Protein AF-A0A839TGR4-F1 (afdb_monomer_lite)

Organism: NCBI:txid297318

Secondary structure (DSSP, 8-state):
-HHHHHHHHHHHHHHHHHHHHHHHHHHHHHHHS---S-----EEEEEEESS--GGGTTTEEEEEEEEEEETTEEEEEEEEEE-SS--B-HHHHHHHHHHHHHHHHHTT-EEEEEE-TTT--HHHHHHHHHHHHHHHHHTT-----

Radius of gyration: 23.7 Å; chains: 1; bounding box: 42×60×64 Å

pLDDT: mean 75.65, std 14.17, range [37.25, 91.06]

Foldseek 3Di:
DVVVVVVVVVVVVVVVVVVVVVVVVVVVVVVVPDPDPDPPQWAKAKDKDPDPPPPVVPFWQFFKKWWWADPVGIMMITTTTGDDPHDHHLVVRLVVVLVVLVVRLVVVTTQDIDGPNVRDDDDSSVVSVVVSVVSCVVSVNPDDD

Sequence (145 aa):
MFVYIAFGIGMIIMIGAGVLAWKNSKIIAEQKKQPGPRPIHYTYTVHVTNRLDEAENSRFTPIYRITYEDPQGEMYAYLSRVTGERELKLSEATGIMETKLADVLAKGRLRAASPVMEAVIGEEEKEAVARLDHKLNASGGLVRG

Structure (mmCIF, N/CA/C/O backbone):
data_AF-A0A839TGR4-F1
#
_entry.id   AF-A0A839TGR4-F1
#
loop_
_atom_site.group_PDB
_atom_site.id
_atom_site.type_symbol
_atom_site.label_atom_id
_atom_site.label_alt_id
_atom_site.label_comp_id
_atom_site.label_asym_id
_atom_site.label_entity_id
_atom_site.label_seq_id
_atom_site.pdbx_PDB_ins_code
_atom_site.Cartn_x
_atom_site.Cartn_y
_atom_site.Cartn_z
_atom_site.occupancy
_atom_site.B_iso_or_equiv
_atom_site.auth_seq_id
_atom_site.auth_comp_id
_atom_site.auth_asym_id
_atom_site.auth_atom_id
_atom_site.pdbx_PDB_model_num
ATOM 1 N N . MET A 1 1 ? 16.239 40.232 -48.045 1.00 60.38 1 MET A N 1
ATOM 2 C CA . MET A 1 1 ? 16.761 40.232 -46.657 1.00 60.38 1 MET A CA 1
ATOM 3 C C . MET A 1 1 ? 15.927 39.347 -45.723 1.00 60.38 1 MET A C 1
ATOM 5 O O . MET A 1 1 ? 16.491 38.432 -45.148 1.00 60.38 1 MET A O 1
ATOM 9 N N . PHE A 1 2 ? 14.598 39.513 -45.651 1.00 60.22 2 PHE A N 1
ATOM 10 C CA . PHE A 1 2 ? 13.704 38.699 -44.798 1.00 60.22 2 PHE A CA 1
ATOM 11 C C . PHE A 1 2 ? 13.732 37.178 -45.049 1.00 60.22 2 PHE A C 1
ATOM 13 O O . PHE A 1 2 ? 13.675 36.405 -44.101 1.00 60.22 2 PHE A O 1
ATOM 20 N N . VAL A 1 3 ? 13.888 36.740 -46.303 1.00 67.06 3 VAL A N 1
ATOM 21 C CA . VAL A 1 3 ? 13.937 35.307 -46.663 1.00 67.06 3 VAL A CA 1
ATOM 22 C C . VAL A 1 3 ? 15.160 34.599 -46.062 1.00 67.06 3 VAL A C 1
ATOM 24 O O . VAL A 1 3 ? 15.046 33.484 -45.565 1.00 67.06 3 VAL A O 1
ATOM 27 N N . TYR A 1 4 ? 16.316 35.269 -46.022 1.00 73.25 4 TYR A N 1
ATOM 28 C CA . TYR A 1 4 ? 17.536 34.721 -45.417 1.00 73.25 4 TYR A CA 1
ATOM 29 C C . TYR A 1 4 ? 17.428 34.623 -43.889 1.00 73.25 4 TYR A C 1
ATOM 31 O O . TYR A 1 4 ? 17.928 33.673 -43.294 1.00 73.25 4 TYR A O 1
ATOM 39 N N . ILE A 1 5 ? 16.716 35.567 -43.264 1.00 73.38 5 ILE A N 1
ATOM 40 C CA . ILE A 1 5 ? 16.443 35.557 -41.821 1.00 73.38 5 ILE A CA 1
ATOM 41 C C . ILE A 1 5 ? 15.496 34.400 -41.469 1.00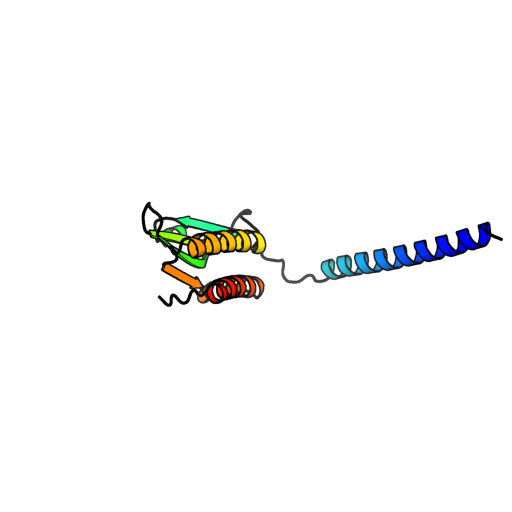 73.38 5 ILE A C 1
ATOM 43 O O . ILE A 1 5 ? 15.764 33.654 -40.530 1.00 73.38 5 ILE A O 1
ATOM 47 N N . ALA A 1 6 ? 14.436 34.192 -42.257 1.00 72.56 6 ALA A N 1
ATOM 48 C CA . ALA A 1 6 ? 13.507 33.077 -42.064 1.00 72.56 6 ALA A CA 1
ATOM 49 C C . ALA A 1 6 ? 14.193 31.708 -42.226 1.00 72.56 6 ALA A C 1
ATOM 51 O O . ALA A 1 6 ? 13.957 30.801 -41.428 1.00 72.56 6 ALA A O 1
ATOM 52 N N . PHE A 1 7 ? 15.092 31.575 -43.208 1.00 75.75 7 PHE A N 1
ATOM 53 C CA . PHE A 1 7 ? 15.871 30.352 -43.411 1.00 75.75 7 PHE A CA 1
ATOM 54 C C . PHE A 1 7 ? 16.828 30.077 -42.240 1.00 75.75 7 PHE A C 1
ATOM 56 O O . PHE A 1 7 ? 16.899 28.950 -41.749 1.00 75.75 7 PHE A O 1
ATOM 63 N N . GLY A 1 8 ? 17.503 31.116 -41.734 1.00 77.88 8 GLY A N 1
ATOM 64 C CA . GLY A 1 8 ? 18.381 31.005 -40.567 1.00 77.88 8 GLY A CA 1
ATOM 65 C C . GLY A 1 8 ? 17.639 30.553 -39.306 1.00 77.88 8 GLY A C 1
ATOM 66 O O . GLY A 1 8 ? 18.094 29.642 -38.616 1.00 77.88 8 GLY A O 1
ATOM 67 N N . ILE A 1 9 ? 16.460 31.124 -39.038 1.00 76.25 9 ILE A N 1
ATOM 68 C CA . ILE A 1 9 ? 15.629 30.739 -37.885 1.00 76.25 9 ILE A CA 1
ATOM 69 C C . ILE A 1 9 ? 15.125 29.296 -38.031 1.00 76.25 9 ILE A C 1
ATOM 71 O O . ILE A 1 9 ? 15.203 28.519 -37.078 1.00 76.25 9 ILE A O 1
ATOM 75 N N . GLY A 1 10 ? 14.668 28.905 -39.226 1.00 71.62 10 GLY A N 1
ATOM 76 C CA . GLY A 1 10 ? 14.206 27.538 -39.488 1.00 71.62 10 GLY A CA 1
ATOM 77 C C . GLY A 1 10 ? 15.295 26.485 -39.262 1.00 71.62 10 GLY A C 1
ATOM 78 O O . GLY A 1 10 ? 15.035 25.433 -38.674 1.00 71.62 10 GLY A O 1
ATOM 79 N N . MET A 1 11 ? 16.534 26.792 -39.652 1.00 78.12 11 MET A N 1
ATOM 80 C CA . MET A 1 11 ? 17.672 25.894 -39.458 1.00 78.12 11 MET A CA 1
ATOM 81 C C . MET A 1 11 ? 18.018 25.710 -37.969 1.00 78.12 11 MET A C 1
ATOM 83 O O . MET A 1 11 ? 18.287 24.588 -37.539 1.00 78.12 11 MET A O 1
ATOM 87 N N . ILE A 1 12 ? 17.931 26.772 -37.161 1.00 76.44 12 ILE A N 1
ATOM 88 C CA . ILE A 1 12 ? 18.168 26.703 -35.707 1.00 76.44 12 ILE A CA 1
ATOM 89 C C . ILE A 1 12 ? 17.110 25.830 -35.013 1.00 76.44 12 ILE A C 1
ATOM 91 O O . ILE A 1 12 ? 17.454 25.011 -34.157 1.00 76.44 12 ILE A O 1
ATOM 95 N N . ILE A 1 13 ? 15.838 25.945 -35.410 1.00 79.50 13 ILE A N 1
ATOM 96 C CA . ILE A 1 13 ? 14.744 25.141 -34.840 1.00 79.50 13 ILE A CA 1
ATOM 97 C C . ILE A 1 13 ? 14.933 23.650 -35.161 1.00 79.50 13 ILE A C 1
ATOM 99 O O . ILE A 1 13 ? 14.786 22.811 -34.269 1.00 79.50 13 ILE A O 1
ATOM 103 N N . MET A 1 14 ? 15.315 23.309 -36.397 1.00 75.81 14 MET A N 1
ATOM 104 C CA . MET A 1 14 ? 15.578 21.914 -36.780 1.00 75.81 14 MET A CA 1
ATOM 105 C C . MET A 1 14 ? 16.744 21.299 -36.000 1.00 75.81 14 MET A C 1
ATOM 107 O O . MET A 1 14 ? 16.638 20.161 -35.539 1.00 75.81 14 MET A O 1
ATOM 111 N N . ILE A 1 15 ? 17.829 22.052 -35.796 1.00 78.56 15 ILE A N 1
ATOM 112 C CA . ILE A 1 15 ? 18.972 21.586 -34.999 1.00 78.56 15 ILE A CA 1
ATOM 113 C C . ILE A 1 15 ? 18.541 21.346 -33.544 1.00 78.56 15 ILE A C 1
ATOM 115 O O . ILE A 1 15 ? 18.851 20.295 -32.979 1.00 78.56 15 ILE A O 1
ATOM 119 N N . GLY A 1 16 ? 17.771 22.266 -32.953 1.00 76.38 16 GLY A N 1
ATOM 120 C CA . GLY A 1 16 ? 17.249 22.115 -31.591 1.00 76.38 16 GLY A CA 1
ATOM 121 C C . GLY A 1 16 ? 16.366 20.873 -31.420 1.00 76.38 16 GLY A C 1
ATOM 122 O O . GLY A 1 16 ? 16.571 20.087 -30.490 1.00 76.38 16 GLY A O 1
ATOM 123 N N . ALA A 1 17 ? 15.432 20.648 -32.348 1.00 73.94 17 ALA A N 1
ATOM 124 C CA . ALA A 1 17 ? 14.555 19.478 -32.333 1.00 73.94 17 ALA A CA 1
ATOM 125 C C . ALA A 1 17 ? 15.331 18.160 -32.515 1.00 73.94 17 ALA A C 1
ATOM 127 O O . ALA A 1 17 ? 15.065 17.186 -31.807 1.00 73.94 17 ALA A O 1
ATOM 128 N N . GLY A 1 18 ? 16.335 18.139 -33.399 1.00 71.12 18 GLY A N 1
ATOM 129 C CA . GLY A 1 18 ? 17.204 16.977 -33.609 1.00 71.12 18 GLY A CA 1
ATOM 130 C C . GLY A 1 18 ? 18.012 16.601 -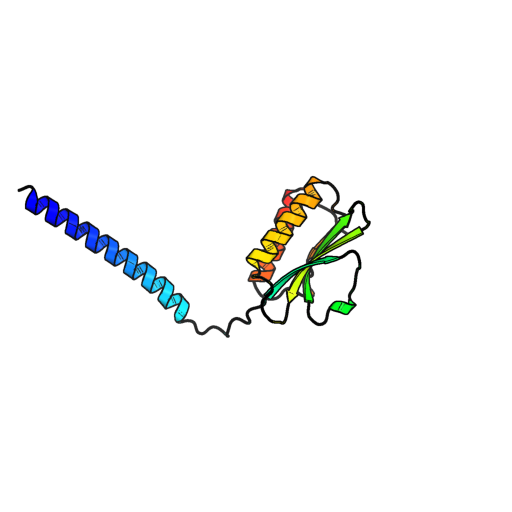32.363 1.00 71.12 18 GLY A C 1
ATOM 131 O O . GLY A 1 18 ? 18.087 15.424 -32.008 1.00 71.12 18 GLY A O 1
ATOM 132 N N . VAL A 1 19 ? 18.554 17.591 -31.644 1.00 75.25 19 VAL A N 1
ATOM 133 C CA . VAL A 1 19 ? 19.304 17.362 -30.394 1.00 75.25 19 VAL A CA 1
ATOM 134 C C . VAL A 1 19 ? 18.398 16.814 -29.284 1.00 75.25 19 VAL A C 1
ATOM 136 O O . VAL A 1 19 ? 18.802 15.896 -28.565 1.00 75.25 19 VAL A O 1
ATOM 139 N N . LEU A 1 20 ? 17.169 17.325 -29.154 1.00 65.25 20 LEU A N 1
ATOM 140 C CA . LEU A 1 20 ? 16.192 16.822 -28.179 1.00 65.25 20 LEU A CA 1
ATOM 141 C C . LEU A 1 20 ? 15.745 15.390 -28.502 1.00 65.25 20 LEU A C 1
ATOM 143 O O . LEU A 1 20 ? 15.731 14.536 -27.614 1.00 65.25 20 LEU A O 1
ATOM 147 N N . ALA A 1 21 ? 15.449 15.099 -29.771 1.00 70.94 21 ALA A N 1
ATOM 148 C CA . ALA A 1 21 ? 15.079 13.757 -30.216 1.00 70.94 21 ALA A CA 1
ATOM 149 C C . ALA A 1 21 ? 16.225 12.749 -30.025 1.00 70.94 21 ALA A C 1
ATOM 151 O O . ALA A 1 21 ? 15.984 11.611 -29.613 1.00 70.94 21 ALA A O 1
ATOM 152 N N . TRP A 1 22 ? 17.474 13.168 -30.259 1.00 71.06 22 TRP A N 1
ATOM 153 C CA . TRP A 1 22 ? 18.650 12.331 -30.028 1.00 71.06 22 TRP A CA 1
ATOM 154 C C . TRP A 1 22 ? 18.873 12.045 -28.540 1.00 71.06 22 TRP A C 1
ATOM 156 O O . TRP A 1 22 ? 19.098 10.893 -28.173 1.00 71.06 22 TRP A O 1
ATOM 166 N N . LYS A 1 23 ? 18.733 13.050 -27.663 1.00 67.19 23 LYS A N 1
ATOM 167 C CA . LYS A 1 23 ? 18.807 12.849 -26.205 1.00 67.19 23 LYS A CA 1
ATOM 168 C C . LYS A 1 23 ? 17.706 11.919 -25.694 1.00 67.19 23 LYS A C 1
ATOM 170 O O . LYS A 1 23 ? 18.012 10.978 -24.967 1.00 67.19 23 LYS A O 1
ATOM 175 N N . ASN A 1 24 ? 16.461 12.122 -26.123 1.00 61.69 24 ASN A N 1
ATOM 176 C CA . ASN A 1 24 ? 15.348 11.252 -25.738 1.00 61.69 24 ASN A CA 1
ATOM 177 C C . ASN A 1 24 ? 15.553 9.817 -26.243 1.00 61.69 24 ASN A C 1
ATOM 179 O O . ASN A 1 24 ? 15.359 8.863 -25.493 1.00 61.69 24 ASN A O 1
ATOM 183 N N . SER A 1 25 ? 16.032 9.650 -27.478 1.00 58.44 25 SER A N 1
ATOM 184 C CA . SER A 1 25 ? 16.344 8.327 -28.032 1.00 58.44 25 SER A CA 1
ATOM 185 C C . SER A 1 25 ? 17.504 7.651 -27.300 1.00 58.44 25 SER A C 1
ATOM 187 O O . SER A 1 25 ? 17.465 6.442 -27.088 1.00 58.44 25 SER A O 1
ATOM 189 N N . LYS A 1 26 ? 18.519 8.416 -26.874 1.00 63.03 26 LYS A N 1
ATOM 190 C CA . LYS A 1 26 ? 19.662 7.902 -26.111 1.00 63.03 26 LYS A CA 1
ATOM 191 C C . LYS A 1 26 ? 19.249 7.439 -24.713 1.00 63.03 26 LYS A C 1
ATOM 193 O O . LYS A 1 26 ? 19.639 6.345 -24.330 1.00 63.03 26 LYS A O 1
ATOM 198 N N . ILE A 1 27 ? 18.391 8.188 -24.015 1.00 57.00 27 ILE A N 1
ATOM 199 C CA . ILE A 1 27 ? 17.832 7.788 -22.709 1.00 57.00 27 ILE A CA 1
ATOM 200 C C . ILE A 1 27 ? 17.033 6.478 -22.839 1.00 57.00 27 ILE A C 1
ATOM 202 O O . ILE A 1 27 ? 17.231 5.547 -22.061 1.00 57.00 27 ILE A O 1
ATOM 206 N N . ILE A 1 28 ? 16.186 6.359 -23.868 1.00 55.22 28 ILE A N 1
ATOM 207 C CA . ILE A 1 28 ? 15.392 5.143 -24.125 1.00 55.22 28 ILE A CA 1
ATOM 208 C C . ILE A 1 28 ? 16.288 3.960 -24.549 1.00 55.22 28 ILE A C 1
ATOM 210 O O . ILE A 1 28 ? 16.009 2.810 -24.210 1.00 55.22 28 ILE A O 1
ATOM 214 N N . ALA A 1 29 ? 17.379 4.210 -25.279 1.00 56.75 29 ALA A N 1
ATOM 215 C CA . ALA A 1 29 ? 18.330 3.175 -25.694 1.00 56.75 29 ALA A CA 1
ATOM 216 C C . ALA A 1 29 ? 19.250 2.711 -24.551 1.00 56.75 29 ALA A C 1
ATOM 218 O O . ALA A 1 29 ? 19.594 1.530 -24.491 1.00 56.75 29 ALA A O 1
ATOM 219 N N . GLU A 1 30 ? 19.622 3.607 -23.636 1.00 54.62 30 GLU A N 1
ATOM 220 C CA . GLU A 1 30 ? 20.380 3.276 -22.423 1.00 54.62 30 GLU A CA 1
ATOM 221 C C . GLU A 1 30 ? 19.534 2.438 -21.456 1.00 54.62 30 GLU A C 1
ATOM 223 O O . GLU A 1 30 ? 20.034 1.443 -20.932 1.00 54.62 30 GLU A O 1
ATOM 228 N N . GLN A 1 31 ? 18.229 2.720 -21.340 1.00 52.03 31 GLN A N 1
ATOM 229 C CA . GLN A 1 31 ? 17.282 1.860 -20.613 1.00 52.03 31 GLN A CA 1
ATOM 230 C C . GLN A 1 31 ? 17.158 0.445 -21.209 1.00 52.03 31 GLN A C 1
ATOM 232 O O . GLN A 1 31 ? 16.894 -0.506 -20.481 1.00 52.03 31 GLN A O 1
ATOM 237 N N . LYS A 1 32 ? 17.382 0.268 -22.519 1.00 52.31 32 LYS A N 1
ATOM 238 C CA . LYS A 1 32 ? 17.333 -1.052 -23.180 1.00 52.31 32 LYS A CA 1
ATOM 239 C C . LYS A 1 32 ? 18.638 -1.853 -23.093 1.00 52.31 32 LYS A C 1
ATOM 241 O O . LYS A 1 32 ? 18.621 -3.047 -23.384 1.00 52.31 32 LYS A O 1
ATOM 246 N N . LYS A 1 33 ? 19.766 -1.223 -22.746 1.00 47.59 33 LYS A N 1
ATOM 247 C CA . LYS A 1 33 ? 21.107 -1.841 -22.790 1.00 47.59 33 LYS A CA 1
ATOM 248 C C . LYS A 1 33 ? 21.622 -2.380 -21.459 1.00 47.59 33 LYS A C 1
ATOM 250 O O . LYS A 1 33 ? 22.700 -2.965 -21.452 1.00 47.59 33 LYS A O 1
ATOM 255 N N . GLN A 1 34 ? 20.883 -2.235 -20.365 1.00 45.00 34 GLN A N 1
ATOM 256 C CA . GLN A 1 34 ? 21.168 -2.989 -19.148 1.00 45.00 34 GLN A CA 1
ATOM 257 C C . GLN A 1 34 ? 20.351 -4.288 -19.175 1.00 45.00 34 GLN A C 1
ATOM 259 O O . GLN A 1 34 ? 19.169 -4.256 -18.835 1.00 45.00 34 GLN A O 1
ATOM 264 N N . PRO A 1 35 ? 20.929 -5.447 -19.554 1.00 44.94 35 PRO A N 1
ATOM 265 C CA . PRO A 1 35 ? 20.344 -6.730 -19.208 1.00 44.94 35 PRO A CA 1
ATOM 266 C C . PRO A 1 35 ? 20.598 -6.951 -17.713 1.00 44.94 35 PRO A C 1
ATOM 268 O O . PRO A 1 35 ? 21.423 -7.770 -17.314 1.00 44.94 35 PRO A O 1
ATOM 271 N N . GLY A 1 36 ? 19.920 -6.162 -16.877 1.00 46.03 36 GLY A N 1
ATOM 272 C CA . GLY A 1 36 ? 19.715 -6.527 -15.485 1.00 46.03 36 GLY A CA 1
ATOM 273 C C . GLY A 1 36 ? 18.972 -7.866 -15.431 1.00 46.03 36 GLY A C 1
ATOM 274 O O . GLY A 1 36 ? 18.336 -8.248 -16.425 1.00 46.03 36 GLY A O 1
ATOM 275 N N . PRO A 1 37 ? 19.067 -8.615 -14.318 1.00 45.00 37 PRO A N 1
ATOM 276 C CA . PRO A 1 37 ? 18.317 -9.856 -14.152 1.00 45.00 37 PRO A CA 1
ATOM 277 C C . PRO A 1 37 ? 16.867 -9.590 -14.557 1.00 45.00 37 PRO A C 1
ATOM 279 O O . PRO A 1 37 ? 16.301 -8.582 -14.135 1.00 45.00 37 PRO A O 1
ATOM 282 N N . ARG A 1 38 ? 16.327 -10.432 -15.457 1.00 44.47 38 ARG A N 1
ATOM 283 C CA . ARG A 1 38 ? 14.959 -10.316 -15.989 1.00 44.47 38 ARG A CA 1
ATOM 284 C C . ARG A 1 38 ? 14.056 -9.841 -14.853 1.00 44.47 38 ARG A C 1
ATOM 286 O O . ARG A 1 38 ? 14.057 -10.532 -13.831 1.00 44.47 38 ARG A O 1
ATOM 293 N N . PRO A 1 39 ? 13.349 -8.701 -14.978 1.00 46.78 39 PRO A N 1
ATOM 294 C CA . PRO A 1 39 ? 12.472 -8.266 -13.911 1.00 46.78 39 PRO A CA 1
ATOM 295 C C . PRO A 1 39 ? 11.496 -9.411 -13.704 1.00 46.78 39 PRO A C 1
ATOM 297 O O . PRO A 1 39 ? 10.732 -9.767 -14.605 1.00 46.78 39 PRO A O 1
ATOM 300 N N . ILE A 1 40 ? 11.591 -10.060 -12.548 1.00 51.75 40 ILE A N 1
ATOM 301 C CA . ILE A 1 40 ? 10.510 -10.900 -12.077 1.00 51.75 40 ILE A CA 1
ATOM 302 C C . ILE A 1 40 ? 9.379 -9.890 -11.951 1.00 51.75 40 ILE A C 1
ATOM 304 O O . ILE A 1 40 ? 9.417 -9.020 -11.084 1.00 51.75 40 ILE A O 1
ATOM 308 N N . HIS A 1 41 ? 8.483 -9.874 -12.937 1.00 55.28 41 HIS A N 1
ATOM 309 C CA . HIS A 1 41 ? 7.359 -8.958 -12.955 1.00 55.28 41 HIS A CA 1
ATOM 310 C C . HIS A 1 41 ? 6.412 -9.441 -11.871 1.00 55.28 41 HIS A C 1
ATOM 312 O O . HIS A 1 41 ? 5.484 -10.201 -12.131 1.00 55.28 41 HIS A O 1
ATOM 318 N N . TYR A 1 42 ? 6.715 -9.046 -10.640 1.00 65.50 42 TYR A N 1
ATOM 319 C CA . TYR A 1 42 ? 5.830 -9.241 -9.522 1.00 65.50 42 TYR A CA 1
ATOM 320 C C . TYR A 1 42 ? 4.552 -8.475 -9.824 1.00 65.50 42 TYR A C 1
ATOM 322 O O . TYR A 1 42 ? 4.562 -7.299 -10.197 1.00 65.50 42 TYR A O 1
ATOM 330 N N . THR A 1 43 ? 3.451 -9.195 -9.736 1.00 81.69 43 THR A N 1
ATOM 331 C CA . THR A 1 43 ? 2.111 -8.642 -9.826 1.00 81.69 43 THR A CA 1
ATOM 332 C C . THR A 1 43 ? 1.604 -8.387 -8.429 1.00 81.69 43 THR A C 1
ATOM 334 O O . THR A 1 43 ? 1.961 -9.105 -7.503 1.00 81.69 43 THR A O 1
ATOM 337 N N . TYR A 1 44 ? 0.806 -7.346 -8.267 1.00 85.56 44 TYR A N 1
ATOM 338 C CA . TYR A 1 44 ? 0.324 -6.907 -6.966 1.00 85.56 44 TYR A CA 1
ATOM 339 C C . TYR A 1 44 ? -1.191 -6.826 -6.975 1.00 85.56 44 TYR A C 1
ATOM 341 O O . TYR A 1 44 ? -1.798 -6.671 -8.027 1.00 85.56 44 TYR A O 1
ATOM 349 N N . THR A 1 45 ? -1.810 -6.911 -5.810 1.00 88.44 45 THR A N 1
ATOM 350 C CA . THR A 1 45 ? -3.256 -6.758 -5.671 1.00 88.44 45 THR A CA 1
ATOM 351 C C . THR A 1 45 ? -3.592 -6.125 -4.331 1.00 88.44 45 THR A C 1
ATOM 353 O O . THR A 1 45 ? -2.792 -6.176 -3.390 1.00 88.44 45 THR A O 1
ATOM 356 N N . VAL A 1 46 ? -4.777 -5.525 -4.248 1.00 86.44 46 VAL A N 1
ATOM 357 C CA . VAL A 1 46 ? -5.358 -5.084 -2.980 1.00 86.44 46 VAL A CA 1
ATOM 358 C C . VAL A 1 46 ? -6.556 -5.969 -2.695 1.00 86.44 46 VAL A C 1
ATOM 360 O O . VAL A 1 46 ? -7.587 -5.856 -3.353 1.00 86.44 46 VAL A O 1
ATOM 363 N N . HIS A 1 47 ? -6.409 -6.847 -1.712 1.00 85.06 47 HIS A N 1
ATOM 364 C CA . HIS A 1 47 ? -7.468 -7.752 -1.294 1.00 85.06 47 HIS A CA 1
ATOM 365 C C . HIS A 1 47 ? -8.161 -7.207 -0.046 1.00 85.06 47 HIS A C 1
ATOM 367 O O . HIS A 1 47 ? -7.491 -6.742 0.876 1.00 85.06 47 HIS A O 1
ATOM 373 N N . VAL A 1 48 ? -9.493 -7.255 -0.012 1.00 85.88 48 VAL A N 1
ATOM 374 C CA . VAL A 1 48 ? -10.305 -6.809 1.124 1.00 85.88 48 VAL A CA 1
ATOM 375 C C . VAL A 1 48 ? -11.162 -7.973 1.593 1.00 85.88 48 VAL A C 1
ATOM 377 O O . VAL A 1 48 ? -11.904 -8.543 0.799 1.00 85.88 48 VAL A O 1
ATOM 380 N N . THR A 1 49 ? -11.087 -8.308 2.876 1.00 83.00 49 THR A N 1
ATOM 381 C CA . THR A 1 49 ? -11.776 -9.472 3.444 1.00 83.00 49 THR A CA 1
ATOM 382 C C . THR A 1 49 ? -12.243 -9.204 4.871 1.00 83.00 49 THR A C 1
ATOM 384 O O . THR A 1 49 ? -11.671 -8.375 5.576 1.00 83.00 49 THR A O 1
ATOM 387 N N . ASN A 1 50 ? -13.291 -9.910 5.292 1.00 79.44 50 ASN A N 1
ATOM 388 C CA . ASN A 1 50 ? -13.795 -9.940 6.668 1.00 79.44 50 ASN A CA 1
ATOM 389 C C . ASN A 1 50 ? -13.238 -11.126 7.477 1.00 79.44 50 ASN A C 1
ATOM 391 O O . ASN A 1 50 ? -13.641 -11.343 8.619 1.00 79.44 50 ASN A O 1
ATOM 395 N N . ARG A 1 51 ? -12.347 -11.927 6.881 1.00 71.62 51 ARG A N 1
ATOM 396 C CA . ARG A 1 51 ? -11.683 -13.060 7.526 1.00 71.62 51 ARG A CA 1
ATOM 397 C C . ARG A 1 51 ? -10.182 -12.868 7.499 1.00 71.62 51 ARG A C 1
ATOM 399 O O . ARG A 1 51 ? -9.611 -12.526 6.467 1.00 71.62 51 ARG A O 1
ATOM 406 N N . LEU A 1 52 ? -9.547 -13.164 8.626 1.00 64.81 52 LEU A N 1
ATOM 407 C CA . LEU A 1 52 ? -8.100 -13.291 8.737 1.00 64.81 52 LEU A CA 1
ATOM 408 C C . LEU A 1 52 ? -7.669 -14.645 8.134 1.00 64.81 52 LEU A C 1
ATOM 410 O O . LEU A 1 52 ? -7.134 -15.502 8.829 1.00 64.81 52 LEU A O 1
ATOM 414 N N . ASP A 1 53 ? -8.014 -14.906 6.871 1.00 57.25 53 ASP A N 1
ATOM 415 C CA . ASP A 1 53 ? -7.740 -16.199 6.241 1.00 57.25 53 ASP A CA 1
ATOM 416 C C . ASP A 1 53 ? -6.263 -16.274 5.830 1.00 57.25 53 ASP A C 1
ATOM 418 O O . ASP A 1 53 ? -5.863 -15.899 4.731 1.00 57.25 53 ASP A O 1
ATOM 422 N N . GLU A 1 54 ? -5.435 -16.812 6.728 1.00 55.12 54 GLU A N 1
ATOM 423 C CA . GLU A 1 54 ? -4.056 -17.227 6.438 1.00 55.12 54 GLU A CA 1
ATOM 424 C C . GLU A 1 54 ? -3.991 -18.401 5.438 1.00 55.12 54 GLU A C 1
ATOM 426 O O . GLU A 1 54 ? -2.911 -18.766 4.984 1.00 55.12 54 GLU A O 1
ATOM 431 N N . ALA A 1 55 ? -5.122 -19.014 5.073 1.00 48.81 55 ALA A N 1
ATOM 432 C CA . ALA A 1 55 ? -5.173 -20.208 4.226 1.00 48.81 55 ALA A CA 1
ATOM 433 C C . ALA A 1 55 ? -5.137 -19.922 2.706 1.00 48.81 55 ALA A C 1
ATOM 435 O O . ALA A 1 55 ? -4.801 -20.819 1.932 1.00 48.81 55 ALA A O 1
ATOM 436 N N . GLU A 1 56 ? -5.390 -18.685 2.254 1.00 51.97 56 GLU A N 1
ATOM 437 C CA . GLU A 1 56 ? -5.185 -18.272 0.846 1.00 51.97 56 GLU A CA 1
ATOM 438 C C . GLU A 1 56 ? -3.708 -17.927 0.519 1.00 51.97 56 GLU A C 1
ATOM 440 O O . GLU A 1 56 ? -3.362 -17.614 -0.624 1.00 51.97 56 GLU A O 1
ATOM 445 N N . ASN A 1 57 ? -2.803 -18.063 1.500 1.00 53.97 57 ASN A N 1
ATOM 446 C CA . ASN A 1 57 ? -1.402 -17.605 1.483 1.00 53.97 57 ASN A CA 1
ATOM 447 C C . ASN A 1 57 ? -0.469 -18.223 0.432 1.00 53.97 57 ASN A C 1
ATOM 449 O O . ASN A 1 57 ? 0.654 -17.751 0.273 1.00 53.97 57 ASN A O 1
ATOM 453 N N . SER A 1 58 ? -0.854 -19.282 -0.283 1.00 60.41 58 SER A N 1
ATOM 454 C CA . SER A 1 58 ? 0.091 -19.885 -1.241 1.00 60.41 58 SER A CA 1
ATOM 455 C C . SER A 1 58 ? 0.345 -18.999 -2.467 1.00 60.41 58 SER A C 1
ATOM 457 O O . SER A 1 58 ? 1.388 -19.128 -3.107 1.00 60.41 58 SER A O 1
ATOM 459 N N . ARG A 1 59 ? -0.590 -18.095 -2.796 1.00 70.25 59 ARG A N 1
ATOM 460 C CA . ARG A 1 59 ? -0.500 -17.211 -3.973 1.00 70.25 59 ARG A CA 1
ATOM 461 C C . ARG A 1 59 ? -0.340 -15.734 -3.641 1.00 70.25 59 ARG A C 1
ATOM 463 O O . ARG A 1 59 ? 0.192 -15.012 -4.483 1.00 70.25 59 ARG A O 1
ATOM 470 N N . PHE A 1 60 ? -0.772 -15.311 -2.455 1.00 79.69 60 PHE A N 1
ATOM 471 C CA . PHE A 1 60 ? -0.750 -13.923 -2.007 1.00 79.69 60 PHE A CA 1
ATOM 472 C C . PHE A 1 60 ? 0.256 -13.762 -0.871 1.00 79.69 60 PHE A C 1
ATOM 474 O O . PHE A 1 60 ? 0.151 -14.409 0.163 1.00 79.69 60 PHE A O 1
ATOM 481 N N . THR A 1 61 ? 1.234 -12.887 -1.064 1.00 85.81 61 THR A N 1
ATOM 482 C CA . THR A 1 61 ? 2.233 -12.529 -0.060 1.00 85.81 61 THR A CA 1
ATOM 483 C C . THR A 1 61 ? 1.963 -11.094 0.393 1.00 85.81 61 THR A C 1
ATOM 485 O O . THR A 1 61 ? 2.301 -10.160 -0.340 1.00 85.81 61 THR A O 1
ATOM 488 N N . PRO A 1 62 ? 1.316 -10.879 1.550 1.00 86.75 62 PRO A N 1
ATOM 489 C CA . PRO A 1 62 ? 0.979 -9.540 2.019 1.00 86.75 62 PRO A CA 1
ATOM 490 C C . PRO A 1 62 ? 2.246 -8.764 2.385 1.00 86.75 62 PRO A C 1
ATOM 492 O O . PRO A 1 62 ? 3.081 -9.257 3.134 1.00 86.75 62 PRO A O 1
ATOM 495 N N . ILE A 1 63 ? 2.368 -7.537 1.880 1.00 89.56 63 ILE A N 1
ATOM 496 C CA . ILE A 1 63 ? 3.466 -6.605 2.194 1.00 89.56 63 ILE A CA 1
ATOM 497 C C . ILE A 1 63 ? 2.995 -5.438 3.074 1.00 89.56 63 ILE A C 1
ATOM 499 O O . ILE A 1 63 ? 3.789 -4.840 3.799 1.00 89.56 63 ILE A O 1
ATOM 503 N N . TYR A 1 64 ? 1.692 -5.139 3.069 1.00 88.19 64 TYR A N 1
ATOM 504 C CA . TYR A 1 64 ? 1.082 -4.134 3.938 1.00 88.19 64 TYR A CA 1
ATOM 505 C C . TYR A 1 64 ? -0.341 -4.534 4.317 1.00 88.19 64 TYR A C 1
ATOM 507 O O . TYR A 1 64 ? -1.093 -5.017 3.468 1.00 88.19 64 TYR A O 1
ATOM 515 N N . ARG A 1 65 ? -0.735 -4.291 5.568 1.00 90.31 65 ARG A N 1
ATOM 516 C CA . ARG A 1 65 ? -2.073 -4.605 6.082 1.00 90.31 65 ARG A CA 1
ATOM 517 C C . ARG A 1 65 ? -2.674 -3.399 6.785 1.00 90.31 65 ARG A C 1
ATOM 519 O O . ARG A 1 65 ? -1.997 -2.744 7.573 1.00 90.31 65 ARG A O 1
ATOM 526 N N . ILE A 1 66 ? -3.965 -3.174 6.568 1.00 90.19 66 ILE A N 1
ATOM 527 C CA . ILE A 1 66 ? -4.787 -2.301 7.408 1.00 90.19 66 ILE A CA 1
ATOM 528 C C . ILE A 1 66 ? -5.989 -3.071 7.949 1.00 90.19 66 ILE A C 1
ATOM 530 O O . ILE A 1 66 ? -6.575 -3.895 7.248 1.00 90.19 66 ILE A O 1
ATOM 534 N N . THR A 1 67 ? -6.363 -2.759 9.181 1.00 89.62 67 THR A N 1
ATOM 535 C CA . THR A 1 67 ? -7.550 -3.264 9.869 1.00 89.62 67 THR A CA 1
ATOM 536 C C . THR A 1 67 ? -8.460 -2.086 10.168 1.00 89.62 67 THR A C 1
ATOM 538 O O . THR A 1 67 ? -7.998 -1.049 10.658 1.00 89.62 67 THR A O 1
ATOM 541 N N . TYR A 1 68 ? -9.746 -2.215 9.864 1.00 89.25 68 TYR A N 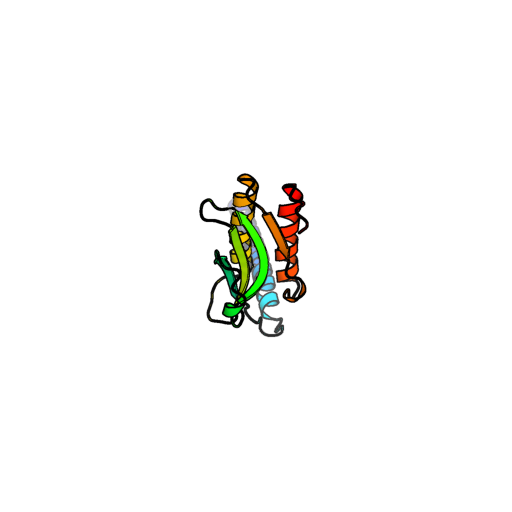1
ATOM 542 C CA . TYR A 1 68 ? -10.712 -1.140 10.037 1.00 89.25 68 TYR A CA 1
ATOM 543 C C . TYR A 1 68 ? -12.105 -1.656 10.370 1.00 89.25 68 TYR A C 1
ATOM 545 O O . TYR A 1 68 ? -12.461 -2.782 10.042 1.00 89.25 68 TYR A O 1
ATOM 553 N N . GLU A 1 69 ? -12.907 -0.810 11.007 1.00 88.25 69 GLU A N 1
ATOM 554 C CA . GLU A 1 69 ? -14.318 -1.108 11.247 1.00 88.25 69 GLU A CA 1
ATOM 555 C C . GLU A 1 69 ? -15.170 -0.696 10.050 1.00 88.25 69 GLU A C 1
ATOM 557 O O . GLU A 1 69 ? -15.077 0.422 9.546 1.00 88.25 69 GLU A O 1
ATOM 562 N N . ASP A 1 70 ? -16.041 -1.588 9.602 1.00 87.12 70 ASP A N 1
ATOM 563 C CA . ASP A 1 70 ? -17.123 -1.307 8.664 1.00 87.12 70 ASP A CA 1
ATOM 564 C C . ASP A 1 70 ? -18.457 -1.595 9.389 1.00 87.12 70 ASP A C 1
ATOM 566 O O . ASP A 1 70 ? -18.479 -2.416 10.305 1.00 87.12 70 ASP A O 1
ATOM 570 N N . PRO A 1 71 ? -19.596 -0.967 9.046 1.00 80.00 71 PRO A N 1
ATOM 571 C CA . PRO A 1 71 ? -20.922 -1.369 9.524 1.00 80.00 71 PRO A CA 1
ATOM 572 C C . PRO A 1 71 ? -21.233 -2.877 9.485 1.00 80.00 71 PRO A C 1
ATOM 574 O O . PRO A 1 71 ? -22.140 -3.315 10.186 1.00 80.00 71 PRO A O 1
ATOM 577 N N . GLN A 1 72 ? -20.513 -3.667 8.681 1.00 77.38 72 GLN A N 1
ATOM 578 C CA . GLN A 1 72 ? -20.649 -5.127 8.606 1.00 77.38 72 GLN A CA 1
ATOM 579 C C . GLN A 1 72 ? -19.735 -5.905 9.573 1.00 77.38 72 GLN A C 1
ATOM 581 O O . GLN A 1 72 ? -19.880 -7.121 9.683 1.00 77.38 72 GLN A O 1
ATOM 586 N N . GLY A 1 73 ? -18.819 -5.233 10.275 1.00 83.44 73 GLY A N 1
ATOM 587 C CA . GLY A 1 73 ? -17.849 -5.841 11.185 1.00 83.44 73 GLY A CA 1
ATOM 588 C C . GLY A 1 73 ? -16.417 -5.365 10.938 1.00 83.44 73 GLY A C 1
ATOM 589 O O . GLY A 1 73 ? -16.170 -4.412 10.199 1.00 83.44 73 GLY A O 1
ATOM 590 N N . GLU A 1 74 ? -15.462 -6.032 11.581 1.00 87.75 74 GLU A N 1
ATOM 591 C CA . GLU A 1 74 ? -14.042 -5.786 11.341 1.00 87.75 74 GLU A CA 1
ATOM 592 C C . GLU A 1 74 ? -13.644 -6.288 9.947 1.00 87.75 74 GLU A C 1
ATOM 594 O O . GLU A 1 74 ? -13.977 -7.403 9.540 1.00 87.75 74 GLU A O 1
ATOM 599 N N . MET A 1 75 ? -12.944 -5.434 9.211 1.00 88.62 75 MET A N 1
ATOM 600 C CA . MET A 1 75 ? -12.492 -5.676 7.851 1.00 88.62 75 MET A CA 1
ATOM 601 C C . MET A 1 75 ? -10.984 -5.483 7.769 1.00 88.62 75 MET A C 1
ATOM 603 O O . MET A 1 75 ? -10.397 -4.608 8.410 1.00 88.62 75 MET A O 1
ATOM 607 N N . TYR A 1 76 ? -10.367 -6.262 6.897 1.00 88.31 76 TYR A N 1
ATOM 608 C CA . TYR A 1 76 ? -8.946 -6.213 6.615 1.00 88.31 76 TYR A CA 1
ATOM 609 C C . TYR A 1 76 ? -8.747 -5.851 5.149 1.00 88.31 76 TYR A C 1
ATOM 611 O O . TYR A 1 76 ? -9.462 -6.343 4.275 1.00 88.31 76 TYR A O 1
ATOM 619 N N . ALA A 1 77 ? -7.777 -4.988 4.868 1.00 88.25 77 ALA A N 1
ATOM 620 C CA . ALA A 1 77 ? -7.276 -4.797 3.516 1.00 88.25 77 ALA A CA 1
ATOM 621 C C . ALA A 1 77 ? -5.777 -5.087 3.479 1.00 88.25 77 ALA A C 1
ATOM 623 O O . ALA A 1 77 ? -5.032 -4.680 4.373 1.00 88.25 77 ALA A O 1
ATOM 624 N N . TYR A 1 78 ? -5.348 -5.780 2.431 1.00 89.56 78 TYR A N 1
ATOM 625 C CA . TYR A 1 78 ? -3.983 -6.245 2.245 1.00 89.56 78 TYR A CA 1
ATOM 626 C C . TYR A 1 78 ? -3.467 -5.785 0.893 1.00 89.56 78 TYR A C 1
ATOM 628 O O . TYR A 1 78 ? -4.060 -6.107 -0.136 1.00 89.56 78 TYR A O 1
ATOM 636 N N . LEU A 1 79 ? -2.330 -5.098 0.887 1.00 89.81 79 LEU A N 1
ATOM 637 C CA . LEU A 1 79 ? -1.508 -4.970 -0.307 1.00 89.81 79 LEU A CA 1
ATOM 638 C C . LEU A 1 79 ? -0.644 -6.226 -0.388 1.00 89.81 79 LEU A C 1
ATOM 640 O O . LEU A 1 79 ? 0.172 -6.457 0.506 1.00 89.81 79 LEU A O 1
ATOM 644 N N . SER A 1 80 ? -0.834 -7.029 -1.430 1.00 88.00 80 SER A N 1
ATOM 645 C CA . SER A 1 80 ? -0.174 -8.329 -1.566 1.00 88.00 80 SER A CA 1
ATOM 646 C C . SER A 1 80 ? 0.549 -8.459 -2.893 1.00 88.00 80 SER A C 1
ATOM 648 O O . SER A 1 80 ? 0.052 -8.025 -3.931 1.00 88.00 80 SER A O 1
ATOM 650 N N . ARG A 1 81 ? 1.712 -9.105 -2.855 1.00 87.88 81 ARG A N 1
ATOM 651 C CA . ARG A 1 81 ? 2.404 -9.621 -4.031 1.00 87.88 81 ARG A CA 1
ATOM 652 C C . ARG A 1 81 ? 1.762 -10.942 -4.442 1.00 87.88 81 ARG A C 1
ATOM 654 O O . ARG A 1 81 ? 1.489 -11.789 -3.600 1.00 87.88 81 ARG A O 1
ATOM 661 N N . VAL A 1 82 ? 1.541 -11.123 -5.732 1.00 84.38 82 VAL A N 1
ATOM 662 C CA . VAL A 1 82 ? 0.856 -12.270 -6.321 1.00 84.38 82 VAL A CA 1
ATOM 663 C C . VAL A 1 82 ? 1.795 -12.980 -7.276 1.00 84.38 82 VAL A C 1
ATOM 665 O O . VAL A 1 82 ? 2.414 -12.345 -8.134 1.00 84.38 82 VAL A O 1
ATOM 668 N N . THR A 1 83 ? 1.870 -14.302 -7.151 1.00 73.38 83 THR A N 1
ATOM 669 C CA . THR A 1 83 ? 2.615 -15.154 -8.087 1.00 73.38 83 THR A CA 1
ATOM 670 C C . THR A 1 83 ? 1.639 -15.723 -9.124 1.00 73.38 83 THR A C 1
ATOM 672 O O . THR A 1 83 ? 0.967 -16.716 -8.851 1.00 73.38 83 THR A O 1
ATOM 675 N N . GLY A 1 84 ? 1.503 -15.088 -10.298 1.00 66.75 84 GLY A N 1
ATOM 676 C CA . GLY A 1 84 ? 0.536 -15.512 -11.326 1.00 66.75 84 GLY A CA 1
ATOM 677 C C . GLY A 1 84 ? 0.377 -14.552 -12.516 1.00 66.75 84 GLY A C 1
ATOM 678 O O . GLY A 1 84 ? 1.149 -13.607 -12.676 1.00 66.75 84 GLY A O 1
ATOM 679 N N . GLU A 1 85 ? -0.613 -14.805 -13.382 1.00 57.59 85 GLU A N 1
ATOM 680 C CA . GLU A 1 85 ? -0.916 -13.942 -14.533 1.00 57.59 85 GLU A CA 1
ATOM 681 C C . GLU A 1 85 ? -1.632 -12.655 -14.098 1.00 57.59 85 GLU A C 1
ATOM 683 O O . GLU A 1 85 ? -2.815 -12.665 -13.787 1.00 57.59 85 GLU A O 1
ATOM 688 N N . ARG A 1 86 ? -0.873 -11.549 -14.119 1.00 61.28 86 ARG A N 1
ATOM 689 C CA . ARG A 1 86 ? -1.310 -10.138 -14.131 1.00 61.28 86 ARG A CA 1
ATOM 690 C C . ARG A 1 86 ? -2.513 -9.778 -13.264 1.00 61.28 86 ARG A C 1
ATOM 692 O O . ARG A 1 86 ? -3.628 -9.691 -13.760 1.00 61.28 86 ARG A O 1
ATOM 699 N N . GLU A 1 87 ? -2.218 -9.347 -12.038 1.00 68.62 87 GLU A N 1
ATOM 700 C CA . GLU A 1 87 ? -3.184 -8.590 -11.237 1.00 68.62 87 GLU A CA 1
ATOM 701 C C . GLU A 1 87 ? -2.933 -7.068 -11.344 1.00 68.62 87 GLU A C 1
ATOM 703 O O . GLU A 1 87 ? -3.611 -6.442 -12.143 1.00 68.62 87 GLU A O 1
ATOM 708 N N . LEU A 1 88 ? -1.938 -6.417 -10.743 1.00 79.12 88 LEU A N 1
ATOM 709 C CA . LEU A 1 88 ? -1.663 -4.975 -10.975 1.00 79.12 88 LEU A CA 1
ATOM 710 C C . LEU A 1 88 ? -0.163 -4.659 -10.906 1.00 79.12 88 LEU A C 1
ATOM 712 O O . LEU A 1 88 ? 0.623 -5.453 -10.381 1.00 79.12 88 LEU A O 1
ATOM 716 N N . LYS A 1 89 ? 0.261 -3.485 -11.397 1.00 86.88 89 LYS A N 1
ATOM 717 C CA . LYS A 1 89 ? 1.593 -2.948 -11.055 1.00 86.88 89 LYS A CA 1
ATOM 718 C C . LYS A 1 89 ? 1.614 -2.502 -9.591 1.00 86.88 89 LYS A C 1
ATOM 720 O O . LYS A 1 89 ? 0.593 -2.066 -9.062 1.00 86.88 89 LYS A O 1
ATOM 725 N N . LEU A 1 90 ? 2.793 -2.511 -8.961 1.00 86.44 90 LEU A N 1
ATOM 726 C CA . LEU A 1 90 ? 2.956 -2.052 -7.575 1.00 86.44 90 LEU A CA 1
ATOM 727 C C . LEU A 1 90 ? 2.412 -0.636 -7.369 1.00 86.44 90 LEU A C 1
ATOM 729 O O . LEU A 1 90 ? 1.710 -0.382 -6.397 1.00 86.44 90 LEU A O 1
ATOM 733 N N . SER A 1 91 ? 2.695 0.281 -8.295 1.00 84.38 91 SER A N 1
ATOM 734 C CA . SER A 1 91 ? 2.232 1.670 -8.214 1.00 84.38 91 SER A CA 1
ATOM 735 C C . SER A 1 91 ? 0.706 1.798 -8.240 1.00 84.38 91 SER A C 1
ATOM 737 O O . SER A 1 91 ? 0.149 2.614 -7.509 1.00 84.38 91 SER A O 1
ATOM 739 N N . GLU A 1 92 ? 0.030 0.979 -9.047 1.00 86.31 92 GLU A N 1
ATOM 740 C CA . GLU A 1 92 ? -1.431 0.946 -9.158 1.00 86.31 92 GLU A CA 1
ATOM 741 C C . GLU A 1 92 ? -2.052 0.372 -7.882 1.00 86.31 92 GLU A C 1
ATOM 743 O O . GLU A 1 92 ? -2.919 1.004 -7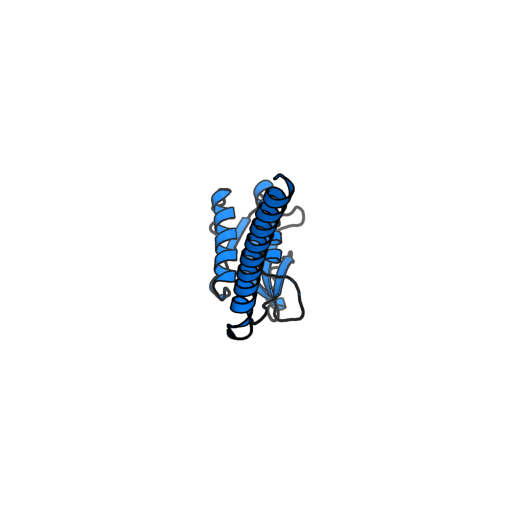.279 1.00 86.31 92 GLU A O 1
ATOM 748 N N . ALA A 1 93 ? -1.550 -0.775 -7.413 1.00 89.00 93 ALA A N 1
ATOM 749 C CA . ALA A 1 93 ? -2.015 -1.402 -6.179 1.00 89.00 93 ALA A CA 1
ATOM 750 C C . ALA A 1 93 ? -1.765 -0.505 -4.951 1.00 89.00 93 ALA A C 1
ATOM 752 O O . ALA A 1 93 ? -2.648 -0.330 -4.111 1.00 89.00 93 ALA A O 1
ATOM 753 N N . THR A 1 94 ? -0.604 0.151 -4.885 1.00 90.00 94 THR A N 1
ATOM 754 C CA . THR A 1 94 ? -0.287 1.131 -3.834 1.00 90.00 94 THR A CA 1
ATOM 755 C C . THR A 1 94 ? -1.251 2.314 -3.879 1.00 90.00 94 THR A C 1
ATOM 757 O O . THR A 1 94 ? -1.765 2.712 -2.840 1.00 90.00 94 THR A O 1
ATOM 760 N N . GLY A 1 95 ? -1.568 2.847 -5.065 1.00 87.88 95 GLY A N 1
ATOM 761 C CA . GLY A 1 95 ? -2.539 3.937 -5.218 1.00 87.88 95 GLY A CA 1
ATOM 762 C C . GLY A 1 95 ? -3.958 3.566 -4.758 1.00 87.88 95 GLY A C 1
ATOM 763 O O . GLY A 1 95 ? -4.647 4.377 -4.129 1.00 87.88 95 GLY A O 1
ATOM 764 N N . ILE A 1 96 ? -4.387 2.326 -5.005 1.00 89.75 96 ILE A N 1
ATOM 765 C CA . ILE A 1 96 ? -5.669 1.808 -4.502 1.00 89.75 96 ILE A CA 1
ATOM 766 C C . ILE A 1 96 ? -5.638 1.720 -2.972 1.00 89.75 96 ILE A C 1
ATOM 768 O O . ILE A 1 96 ? -6.541 2.230 -2.302 1.00 89.75 96 ILE A O 1
ATOM 772 N N . MET A 1 97 ? -4.577 1.133 -2.412 1.00 91.06 97 MET A N 1
ATOM 773 C CA . MET A 1 97 ? -4.406 0.994 -0.965 1.00 91.06 97 MET A CA 1
ATOM 774 C C . MET A 1 97 ? -4.357 2.355 -0.263 1.00 91.06 97 MET A C 1
ATOM 776 O O . MET A 1 97 ? -4.981 2.555 0.774 1.00 91.06 97 MET A O 1
ATOM 780 N N . GLU A 1 98 ? -3.683 3.329 -0.866 1.00 91.00 98 GLU A N 1
ATOM 781 C CA . GLU A 1 98 ? -3.618 4.706 -0.388 1.00 91.00 98 GLU A CA 1
ATOM 782 C C . GLU A 1 98 ? -4.970 5.410 -0.352 1.00 91.00 98 GLU A C 1
ATOM 784 O O . GLU A 1 98 ? -5.214 6.223 0.544 1.00 91.00 98 GLU A O 1
ATOM 789 N N . THR A 1 99 ? -5.806 5.162 -1.359 1.00 89.06 99 THR A N 1
ATOM 790 C CA . THR A 1 99 ? -7.170 5.694 -1.425 1.00 89.06 99 THR A CA 1
ATOM 791 C C . THR A 1 99 ? -8.019 5.073 -0.327 1.00 89.06 99 THR A C 1
ATOM 793 O O . THR A 1 99 ? -8.719 5.786 0.390 1.00 89.06 99 THR A O 1
ATOM 796 N N . LYS A 1 100 ? -7.905 3.753 -0.139 1.00 89.56 100 LYS A N 1
ATOM 797 C CA . LYS A 1 100 ? -8.620 3.035 0.917 1.00 89.56 100 LYS A CA 1
ATOM 798 C C . LYS A 1 100 ? -8.183 3.490 2.310 1.00 89.56 100 LYS A C 1
ATOM 800 O O . LYS A 1 100 ? -9.039 3.755 3.147 1.00 89.56 100 LYS A O 1
ATOM 805 N N . LEU A 1 101 ? -6.880 3.640 2.543 1.00 89.31 101 LEU A N 1
ATOM 806 C CA . LEU A 1 101 ? -6.332 4.155 3.796 1.00 89.31 101 LEU A CA 1
ATOM 807 C C . LEU A 1 101 ? -6.852 5.569 4.088 1.00 89.31 101 LEU A C 1
ATOM 809 O O . LEU A 1 101 ? -7.309 5.829 5.196 1.00 89.31 101 LEU A O 1
ATOM 813 N N . ALA A 1 102 ? -6.845 6.462 3.093 1.00 88.25 102 ALA A N 1
ATOM 814 C CA . ALA A 1 102 ? -7.372 7.817 3.250 1.00 88.25 102 ALA A CA 1
ATOM 815 C C . ALA A 1 102 ? -8.880 7.833 3.558 1.00 88.25 102 ALA A C 1
ATOM 817 O O . ALA A 1 102 ? -9.307 8.573 4.440 1.00 88.25 102 ALA A O 1
ATOM 818 N N . ASP A 1 103 ? -9.677 7.001 2.881 1.00 88.94 103 ASP A N 1
ATOM 819 C CA . ASP A 1 103 ? -11.121 6.875 3.130 1.00 88.94 103 ASP A CA 1
ATOM 820 C C . ASP A 1 103 ? -11.418 6.379 4.555 1.00 88.94 103 ASP A C 1
ATOM 822 O O . ASP A 1 103 ? -12.256 6.937 5.264 1.00 88.94 103 ASP A O 1
ATOM 826 N N . VAL A 1 104 ? -10.692 5.353 5.001 1.00 89.06 104 VAL A N 1
ATOM 827 C CA . VAL A 1 104 ? -10.845 4.776 6.341 1.00 89.06 104 VAL A CA 1
ATOM 828 C C . VAL A 1 104 ? -10.404 5.762 7.431 1.00 89.06 104 VAL A C 1
ATOM 830 O O . VAL A 1 104 ? -11.086 5.888 8.453 1.00 89.06 104 VAL A O 1
ATOM 833 N N . LEU A 1 105 ? -9.301 6.485 7.210 1.00 87.88 105 LEU A N 1
ATOM 834 C CA . LEU A 1 105 ? -8.817 7.536 8.109 1.00 87.88 105 LEU A CA 1
ATOM 835 C C . LEU A 1 105 ? -9.808 8.699 8.204 1.00 87.88 105 LEU A C 1
ATOM 837 O O . LEU A 1 105 ? -10.149 9.113 9.309 1.00 87.88 105 LEU A O 1
ATOM 841 N N . ALA A 1 106 ? -10.327 9.180 7.070 1.00 86.56 106 ALA A N 1
ATOM 842 C CA . ALA A 1 106 ? -11.311 10.263 7.035 1.00 86.56 106 ALA A CA 1
ATOM 843 C C . ALA A 1 106 ? -12.601 9.907 7.793 1.00 86.56 106 ALA A C 1
ATOM 845 O O . ALA A 1 106 ? -13.246 10.776 8.375 1.00 86.56 106 ALA A O 1
ATOM 846 N N . LYS A 1 107 ? -12.963 8.619 7.816 1.00 87.06 107 LYS A N 1
ATOM 847 C CA . LYS A 1 107 ? -14.117 8.099 8.561 1.00 87.06 107 LYS A CA 1
ATOM 848 C C . LYS A 1 107 ? -13.818 7.803 10.036 1.00 87.06 107 LYS A C 1
ATOM 850 O O . LYS A 1 107 ? -14.745 7.438 10.754 1.00 87.06 107 LYS A O 1
ATOM 855 N N . GLY A 1 108 ? -12.564 7.914 10.483 1.00 84.56 108 GLY A N 1
ATOM 856 C CA . GLY A 1 108 ? -12.152 7.569 11.848 1.00 84.56 108 GLY A CA 1
ATOM 857 C C . GLY A 1 108 ? -12.308 6.082 12.178 1.00 84.56 108 GLY A C 1
ATOM 858 O O . GLY A 1 108 ? -12.505 5.727 13.335 1.00 84.56 108 GLY A O 1
ATOM 859 N N . ARG A 1 109 ? -12.272 5.211 11.161 1.00 87.50 109 ARG A N 1
ATOM 860 C CA . ARG A 1 109 ? -12.553 3.770 11.298 1.00 87.50 109 ARG A CA 1
ATOM 861 C C . ARG A 1 109 ? -11.300 2.900 11.306 1.00 87.50 109 ARG A C 1
ATOM 863 O O . ARG A 1 109 ? -11.409 1.680 11.393 1.00 87.50 109 ARG A O 1
ATOM 870 N N . LEU A 1 110 ? -10.117 3.502 11.181 1.00 87.75 110 LEU A N 1
ATOM 871 C CA . LEU A 1 110 ? -8.859 2.763 11.183 1.00 87.75 110 LEU A CA 1
ATOM 872 C C . LEU A 1 110 ? -8.593 2.203 12.583 1.00 87.75 110 LEU A C 1
ATOM 874 O O . LEU A 1 110 ? -8.512 2.960 13.548 1.00 87.75 110 LEU A O 1
ATOM 878 N N . ARG A 1 111 ? -8.430 0.883 12.677 1.00 86.38 111 ARG A N 1
ATOM 879 C CA . ARG A 1 111 ? -8.055 0.191 13.915 1.00 86.38 111 ARG A CA 1
ATOM 880 C C . ARG A 1 111 ? -6.564 -0.081 13.981 1.00 86.38 111 ARG A C 1
ATOM 882 O O . ARG A 1 111 ? -5.971 0.132 15.024 1.00 86.38 111 ARG A O 1
ATOM 889 N N . ALA A 1 112 ? -5.959 -0.529 12.888 1.00 85.12 112 ALA A N 1
ATOM 890 C CA . ALA A 1 112 ? -4.525 -0.779 12.829 1.00 85.12 112 ALA A CA 1
ATOM 891 C C . ALA A 1 112 ? -4.015 -0.645 11.395 1.00 85.12 112 ALA A C 1
ATOM 893 O O . ALA A 1 112 ? -4.752 -0.865 10.434 1.00 85.12 112 ALA A O 1
ATOM 894 N N . ALA A 1 113 ? -2.741 -0.313 11.251 1.00 86.44 113 ALA A N 1
ATOM 895 C CA . ALA A 1 113 ? -2.024 -0.362 9.989 1.00 86.44 113 ALA A CA 1
ATOM 896 C C . ALA A 1 113 ? -0.607 -0.846 10.286 1.00 86.44 113 ALA A C 1
ATOM 898 O O . ALA A 1 113 ? 0.040 -0.337 11.199 1.00 86.44 113 ALA A O 1
ATOM 899 N N . SER A 1 114 ? -0.157 -1.873 9.573 1.00 85.44 114 SER A N 1
ATOM 900 C CA . SER A 1 114 ? 1.124 -2.514 9.850 1.00 85.44 114 SER A CA 1
ATOM 901 C C . SER A 1 114 ? 1.783 -3.001 8.559 1.00 85.44 114 SER A C 1
ATOM 903 O O . SER A 1 114 ? 1.150 -3.773 7.822 1.00 85.44 114 SER A O 1
ATOM 905 N N . PRO A 1 115 ? 3.046 -2.627 8.299 1.00 85.75 115 PRO A N 1
ATOM 906 C CA . PRO A 1 115 ? 3.834 -3.252 7.249 1.00 85.75 115 PRO A CA 1
ATOM 907 C C . PRO A 1 115 ? 4.225 -4.681 7.637 1.00 85.75 115 PRO A C 1
ATOM 909 O O . PRO A 1 115 ? 4.505 -4.968 8.801 1.00 85.75 115 PRO A O 1
ATOM 912 N N . VAL A 1 116 ? 4.289 -5.579 6.653 1.00 84.19 116 VAL A N 1
ATOM 913 C CA . VAL A 1 116 ? 4.771 -6.956 6.843 1.00 84.19 116 VAL A CA 1
ATOM 914 C C . VAL A 1 116 ? 6.216 -7.016 6.354 1.00 84.19 116 VAL A C 1
ATOM 916 O O . VAL A 1 116 ? 6.508 -7.512 5.271 1.00 84.19 116 VAL A O 1
ATOM 919 N N . MET A 1 117 ? 7.131 -6.437 7.137 1.00 78.00 117 MET A N 1
ATOM 920 C CA . MET A 1 117 ? 8.524 -6.206 6.717 1.00 78.00 117 MET A CA 1
ATOM 921 C C . MET A 1 117 ? 9.280 -7.492 6.355 1.00 78.00 117 MET A C 1
ATOM 923 O O . MET A 1 117 ? 10.168 -7.453 5.512 1.00 78.00 117 MET A O 1
ATOM 927 N N . GLU A 1 118 ? 8.905 -8.628 6.946 1.00 78.25 118 GLU A N 1
ATOM 928 C CA . GLU A 1 118 ? 9.465 -9.951 6.630 1.00 78.25 118 GLU A CA 1
ATOM 929 C C . GLU A 1 118 ? 9.161 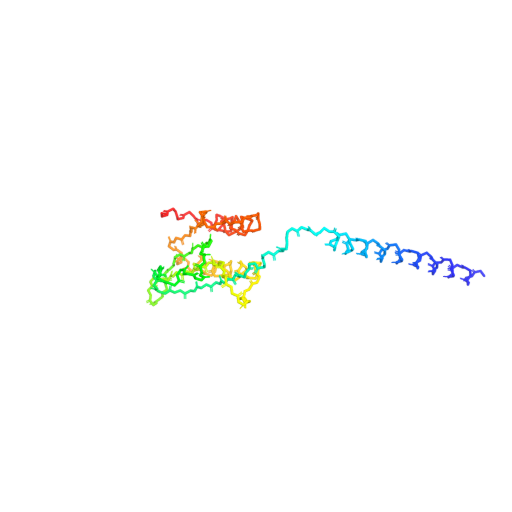-10.397 5.194 1.00 78.25 118 GLU A C 1
ATOM 931 O O . GLU A 1 118 ? 9.915 -11.169 4.604 1.00 78.25 118 GLU A O 1
ATOM 936 N N . ALA A 1 119 ? 8.063 -9.897 4.625 1.00 79.38 119 ALA A N 1
ATOM 937 C CA . ALA A 1 119 ? 7.620 -10.231 3.286 1.00 79.38 119 ALA A CA 1
ATOM 938 C C . ALA A 1 119 ? 8.133 -9.251 2.225 1.00 79.38 119 ALA A C 1
ATOM 940 O O . ALA A 1 119 ? 8.159 -9.628 1.059 1.00 79.38 119 ALA A O 1
ATOM 941 N N . VAL A 1 120 ? 8.543 -8.031 2.590 1.00 81.56 120 VAL A N 1
ATOM 942 C CA . VAL A 1 120 ? 8.964 -6.967 1.657 1.00 81.56 120 VAL A CA 1
ATOM 943 C C . VAL A 1 120 ? 10.282 -7.329 0.959 1.00 81.56 120 VAL A C 1
ATOM 945 O O . VAL A 1 120 ? 11.298 -7.566 1.614 1.00 81.56 120 VAL A O 1
ATOM 948 N N . ILE A 1 121 ? 10.294 -7.316 -0.377 1.00 80.56 121 ILE A N 1
ATOM 949 C CA . ILE A 1 121 ? 11.486 -7.565 -1.197 1.00 80.56 121 ILE A CA 1
ATOM 950 C C . ILE A 1 121 ? 11.807 -6.382 -2.113 1.00 80.56 121 ILE A C 1
ATOM 952 O O . ILE A 1 121 ? 10.941 -5.796 -2.756 1.00 80.56 121 ILE A O 1
ATOM 956 N N . GLY A 1 122 ? 13.099 -6.085 -2.238 1.00 81.69 122 GLY A N 1
ATOM 957 C CA . GLY A 1 122 ? 13.590 -5.032 -3.127 1.00 81.69 122 GLY A CA 1
ATOM 958 C C . GLY A 1 122 ? 13.293 -3.612 -2.637 1.00 81.69 122 GLY A C 1
ATOM 959 O O . GLY A 1 122 ? 12.631 -3.399 -1.625 1.00 81.69 122 GLY A O 1
ATOM 960 N N . GLU A 1 123 ? 13.837 -2.626 -3.348 1.00 79.75 123 GLU A N 1
ATOM 961 C CA . GLU A 1 123 ? 13.686 -1.212 -2.980 1.00 79.75 123 GLU A CA 1
ATOM 962 C C . GLU A 1 123 ? 12.308 -0.654 -3.361 1.00 79.75 123 GLU A C 1
ATOM 964 O O . GLU A 1 123 ? 11.746 0.136 -2.611 1.00 79.75 123 GLU A O 1
ATOM 969 N N . GLU A 1 124 ? 11.702 -1.126 -4.455 1.00 82.62 124 GLU A N 1
ATOM 970 C CA . GLU A 1 124 ? 10.390 -0.635 -4.905 1.00 82.62 124 GLU A CA 1
ATOM 971 C C . GLU A 1 124 ? 9.275 -0.900 -3.877 1.00 82.62 124 GLU A C 1
ATOM 973 O O . GLU A 1 124 ? 8.469 -0.016 -3.587 1.00 82.62 124 GLU A O 1
ATOM 978 N N . GLU A 1 125 ? 9.232 -2.098 -3.279 1.00 87.69 125 GLU A N 1
ATOM 979 C CA . GLU A 1 125 ? 8.240 -2.417 -2.243 1.00 87.69 125 GLU A CA 1
ATOM 980 C C . GLU A 1 125 ? 8.504 -1.648 -0.945 1.00 87.69 125 GLU A C 1
ATOM 982 O O . GLU A 1 125 ? 7.557 -1.195 -0.300 1.00 87.69 125 GLU A O 1
ATOM 987 N N . LYS A 1 126 ? 9.778 -1.440 -0.580 1.00 85.44 126 LYS A N 1
ATOM 988 C CA . LYS A 1 126 ? 10.143 -0.614 0.581 1.00 85.44 126 LYS A CA 1
ATOM 989 C C . LYS A 1 126 ? 9.675 0.822 0.408 1.00 85.44 126 LYS A C 1
ATOM 991 O O . LYS A 1 126 ? 9.106 1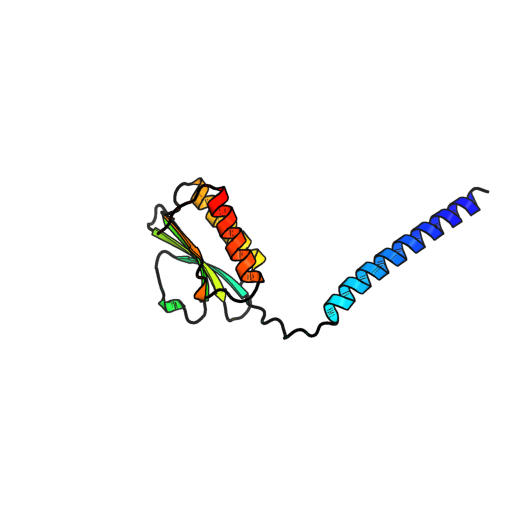.381 1.341 1.00 85.44 126 LYS A O 1
ATOM 996 N N . GLU A 1 127 ? 9.883 1.410 -0.767 1.00 87.00 127 GLU A N 1
ATOM 997 C CA . GLU A 1 127 ? 9.407 2.759 -1.074 1.00 87.00 127 GLU A CA 1
ATOM 998 C C . GLU A 1 127 ? 7.876 2.842 -1.009 1.00 87.00 127 GLU A C 1
ATOM 1000 O O . GLU A 1 127 ? 7.335 3.787 -0.430 1.00 87.00 127 GLU A O 1
ATOM 1005 N N . ALA A 1 128 ? 7.167 1.841 -1.541 1.00 88.19 128 ALA A N 1
ATOM 1006 C CA . ALA A 1 128 ? 5.707 1.781 -1.481 1.00 88.19 128 ALA A CA 1
ATOM 1007 C C . ALA A 1 128 ? 5.181 1.697 -0.037 1.00 88.19 128 ALA A C 1
ATOM 1009 O O . ALA A 1 128 ? 4.274 2.443 0.340 1.00 88.19 128 ALA A O 1
ATOM 1010 N N . VAL A 1 129 ? 5.779 0.833 0.786 1.00 90.38 129 VAL A N 1
ATOM 1011 C CA . VAL A 1 129 ? 5.443 0.692 2.209 1.00 90.38 129 VAL A CA 1
ATOM 1012 C C . VAL A 1 129 ? 5.766 1.971 2.984 1.00 90.38 129 VAL A C 1
ATOM 1014 O O . VAL A 1 129 ? 4.909 2.487 3.701 1.00 90.38 129 VAL A O 1
ATOM 1017 N N . ALA A 1 130 ? 6.956 2.543 2.788 1.00 87.69 130 ALA A N 1
ATOM 1018 C CA . ALA A 1 130 ? 7.360 3.787 3.438 1.00 87.69 130 ALA A CA 1
ATOM 1019 C C . ALA A 1 130 ? 6.428 4.952 3.076 1.00 87.69 130 ALA A C 1
ATOM 1021 O O . ALA A 1 130 ? 6.115 5.793 3.920 1.00 87.69 130 ALA A O 1
ATOM 1022 N N . ARG A 1 131 ? 5.942 4.993 1.832 1.00 87.50 131 ARG A N 1
ATOM 1023 C CA . ARG A 1 131 ? 4.972 5.990 1.374 1.00 87.50 131 ARG A CA 1
ATOM 1024 C C . ARG A 1 131 ? 3.612 5.832 2.068 1.00 87.50 131 ARG A C 1
ATOM 1026 O O . ARG A 1 131 ? 3.029 6.842 2.469 1.00 87.50 131 ARG A O 1
ATOM 1033 N N . LEU A 1 132 ? 3.133 4.600 2.259 1.00 89.06 132 LEU A N 1
ATOM 1034 C CA . LEU A 1 132 ? 1.909 4.313 3.020 1.00 89.06 132 LEU A CA 1
ATOM 1035 C C . LEU A 1 132 ? 2.050 4.720 4.493 1.00 89.06 132 LEU A C 1
ATOM 1037 O O . LEU A 1 132 ? 1.184 5.428 5.014 1.00 89.06 132 LEU A O 1
ATOM 1041 N N . ASP A 1 133 ? 3.167 4.371 5.131 1.00 87.81 133 ASP A N 1
ATOM 1042 C CA . ASP A 1 133 ? 3.445 4.741 6.524 1.00 87.81 133 ASP A CA 1
ATOM 1043 C C . ASP A 1 133 ? 3.604 6.251 6.703 1.00 87.81 133 ASP A C 1
ATOM 1045 O O . ASP A 1 133 ? 3.079 6.832 7.654 1.00 87.81 133 ASP A O 1
ATOM 1049 N N . HIS A 1 134 ? 4.273 6.930 5.771 1.00 86.75 134 HIS A N 1
ATOM 1050 C CA . HIS A 1 134 ? 4.361 8.387 5.792 1.00 86.75 134 HIS A CA 1
ATOM 1051 C C . HIS A 1 134 ? 2.966 9.023 5.726 1.00 86.75 134 HIS A C 1
ATOM 1053 O O . HIS A 1 134 ? 2.679 9.967 6.462 1.00 86.75 134 HIS A O 1
ATOM 1059 N N . LYS A 1 135 ? 2.073 8.497 4.881 1.00 84.69 135 LYS A N 1
ATOM 1060 C CA . LYS A 1 135 ? 0.698 9.000 4.742 1.00 84.69 135 LYS A CA 1
ATOM 1061 C C . LYS A 1 135 ? -0.143 8.753 5.998 1.00 84.69 135 LYS A C 1
ATOM 1063 O O . LYS A 1 135 ? -0.907 9.633 6.402 1.00 84.69 135 LYS A O 1
ATOM 1068 N N . LEU A 1 136 ? 0.026 7.592 6.627 1.00 85.12 136 LEU A N 1
ATOM 1069 C CA . LEU A 1 136 ? -0.580 7.265 7.915 1.00 85.12 136 LEU A CA 1
ATOM 1070 C C . LEU A 1 136 ? -0.126 8.250 9.006 1.00 85.12 136 LEU A C 1
ATOM 1072 O O . LEU A 1 136 ? -0.962 8.868 9.669 1.00 85.12 136 LEU A O 1
ATOM 1076 N N . ASN A 1 137 ? 1.187 8.456 9.132 1.00 83.50 137 ASN A N 1
ATOM 1077 C CA . ASN A 1 137 ? 1.782 9.352 10.125 1.00 83.50 137 ASN A CA 1
ATOM 1078 C C . ASN A 1 137 ? 1.388 10.819 9.897 1.00 83.50 137 ASN A C 1
ATOM 1080 O O . ASN A 1 137 ? 1.043 11.521 10.846 1.00 83.50 137 ASN A O 1
ATOM 1084 N N . ALA A 1 138 ? 1.374 11.276 8.641 1.00 80.50 138 ALA A N 1
ATOM 1085 C CA . ALA A 1 138 ? 0.943 12.627 8.277 1.00 80.50 138 ALA A CA 1
ATOM 1086 C C . ALA A 1 138 ? -0.534 12.889 8.615 1.00 80.50 138 ALA A C 1
ATOM 1088 O O . ALA A 1 138 ? -0.916 14.028 8.871 1.00 80.50 138 ALA A O 1
ATOM 1089 N N . SER A 1 139 ? -1.355 11.838 8.650 1.00 71.31 139 SER A N 1
ATOM 1090 C CA . SER A 1 139 ? -2.777 11.914 9.001 1.00 71.31 139 SER A CA 1
ATOM 1091 C C . SER A 1 139 ? -3.032 11.775 10.511 1.00 71.31 139 SER A C 1
ATOM 1093 O O . SER A 1 139 ? -4.182 11.653 10.925 1.00 71.31 139 SER A O 1
ATOM 1095 N N . GLY A 1 140 ? -1.979 11.772 11.341 1.00 65.81 140 GLY A N 1
ATOM 1096 C CA . GLY A 1 140 ? -2.075 11.633 12.799 1.00 65.81 140 GLY A CA 1
ATOM 1097 C C . GLY A 1 140 ? -2.292 10.196 13.289 1.00 65.81 140 GLY A C 1
ATOM 1098 O O . GLY A 1 140 ? -2.606 9.988 14.460 1.00 65.81 140 GLY A O 1
ATOM 1099 N N . GLY A 1 141 ? -2.134 9.200 12.412 1.00 56.09 141 GLY A N 1
ATOM 1100 C CA . GLY A 1 141 ? -2.401 7.792 12.692 1.00 56.09 141 GLY A CA 1
ATOM 1101 C C . GLY A 1 141 ? -1.280 7.101 13.464 1.00 56.09 141 GLY A C 1
ATOM 1102 O O . GLY A 1 141 ? -0.573 6.270 12.911 1.00 56.09 141 GLY A O 1
ATOM 1103 N N . LEU A 1 142 ? -1.137 7.389 14.756 1.00 50.91 142 LEU A N 1
ATOM 1104 C CA . LEU A 1 142 ? -0.478 6.459 15.675 1.00 50.91 142 LEU A CA 1
ATOM 1105 C C . LEU A 1 142 ? -1.526 5.474 16.192 1.00 50.91 142 LEU A C 1
ATOM 1107 O O . LEU A 1 142 ? -2.181 5.737 17.197 1.00 50.91 142 LEU A O 1
ATOM 1111 N N . VAL A 1 143 ? -1.658 4.319 15.539 1.00 53.28 143 VAL A N 1
ATOM 1112 C CA . VAL A 1 143 ? -2.206 3.138 16.216 1.00 53.28 143 VAL A CA 1
ATOM 1113 C C . VAL A 1 143 ? -1.178 2.023 16.139 1.00 53.28 143 VAL A C 1
ATOM 1115 O O . VAL A 1 143 ? -1.132 1.236 15.200 1.00 53.28 143 VAL A O 1
ATOM 1118 N N . ARG A 1 144 ? -0.300 2.029 17.148 1.00 43.44 144 ARG A N 1
ATOM 1119 C CA . ARG A 1 144 ? 0.495 0.868 17.539 1.00 43.44 144 ARG A CA 1
ATOM 1120 C C . ARG A 1 144 ? -0.479 -0.179 18.083 1.00 43.44 144 ARG A C 1
ATOM 1122 O O . ARG A 1 144 ? -1.049 0.038 19.151 1.00 43.44 144 ARG A O 1
ATOM 1129 N N . GLY A 1 145 ? -0.680 -1.251 17.327 1.00 37.25 145 GLY A N 1
ATOM 1130 C CA . GLY A 1 145 ? -1.170 -2.536 17.820 1.00 37.25 145 GLY A CA 1
ATOM 1131 C C . GLY A 1 145 ? -0.008 -3.506 17.830 1.00 37.25 145 GLY A C 1
ATOM 1132 O O . GLY A 1 145 ? 0.622 -3.619 16.755 1.00 37.25 145 GLY A O 1
#